Protein AF-A0A1I6DLM7-F1 (afdb_monomer_lite)

Foldseek 3Di:
DDPLVVLVVLQVPQKDALVVCVVVVDDDDPVQADPVRIGTLDDDSVQDDDDDDDDPVDDDDDDDGDDPDPVVDDDDDDDDDDDPPDD

Organism: NCBI:txid1121426

pLDDT: mean 84.59, std 9.87, range [47.31, 96.75]

Secondary structure (DSSP, 8-state):
--HHHHHHHHHHH-EEEHHHHHHTT----GGG--TTSEEESSSSGGGS-------TT---------SS-TTT--------PPPTT--

Structure (mmCIF, N/CA/C/O backbone):
data_AF-A0A1I6DLM7-F1
#
_entry.id   AF-A0A1I6DLM7-F1
#
loop_
_atom_site.group_PDB
_atom_site.id
_atom_site.type_symbol
_atom_site.label_atom_id
_atom_site.label_alt_id
_atom_site.label_comp_id
_atom_site.label_asym_id
_atom_site.label_entity_id
_atom_site.label_seq_id
_atom_site.pdbx_PDB_ins_code
_atom_site.Cartn_x
_atom_site.Cartn_y
_atom_site.Cartn_z
_atom_site.occupancy
_atom_site.B_iso_or_equiv
_atom_site.auth_seq_id
_atom_site.auth_comp_id
_atom_site.auth_asym_id
_atom_site.auth_atom_id
_atom_site.pdbx_PDB_model_num
ATOM 1 N N . MET A 1 1 ? 5.806 14.854 -11.483 1.00 63.03 1 MET A N 1
ATOM 2 C CA . MET A 1 1 ? 5.481 14.363 -10.124 1.00 63.03 1 MET A CA 1
ATOM 3 C C . MET A 1 1 ? 6.642 13.494 -9.652 1.00 63.03 1 MET A C 1
ATOM 5 O O . MET A 1 1 ? 7.034 12.603 -10.392 1.00 63.03 1 MET A O 1
ATOM 9 N N . GLY A 1 2 ? 7.275 13.798 -8.517 1.00 88.06 2 GLY A N 1
ATOM 10 C CA . GLY A 1 2 ? 8.428 13.025 -8.020 1.00 88.06 2 GLY A CA 1
ATOM 11 C C . GLY A 1 2 ? 8.009 11.792 -7.210 1.00 88.06 2 GLY A C 1
ATOM 12 O O . GLY A 1 2 ? 6.892 11.751 -6.699 1.00 88.06 2 GLY A O 1
ATOM 13 N N . GLN A 1 3 ? 8.912 10.819 -7.022 1.00 90.06 3 GLN A N 1
ATOM 14 C CA . GLN A 1 3 ? 8.628 9.589 -6.254 1.00 90.06 3 GLN A CA 1
ATOM 15 C C . GLN A 1 3 ? 8.089 9.869 -4.841 1.00 90.06 3 GLN A C 1
ATOM 17 O O . GLN A 1 3 ? 7.175 9.187 -4.389 1.00 90.06 3 GLN A O 1
ATOM 22 N N . LYS A 1 4 ? 8.605 10.904 -4.161 1.00 93.75 4 LYS A N 1
ATOM 23 C CA . LYS A 1 4 ? 8.115 11.330 -2.838 1.00 93.75 4 LYS A CA 1
ATOM 24 C C . LYS A 1 4 ? 6.638 11.731 -2.865 1.00 93.75 4 LYS A C 1
ATOM 26 O O . LYS A 1 4 ? 5.882 11.321 -1.999 1.00 93.75 4 LYS A O 1
ATOM 31 N N . SER A 1 5 ? 6.222 12.480 -3.887 1.00 95.12 5 SER A N 1
ATOM 32 C CA . SER A 1 5 ? 4.829 12.911 -4.048 1.00 95.12 5 SER A CA 1
ATOM 33 C C . SER A 1 5 ? 3.903 11.731 -4.341 1.00 95.12 5 SER A C 1
ATOM 35 O O . SER A 1 5 ? 2.802 11.683 -3.805 1.00 95.12 5 SER A O 1
ATOM 37 N N . VAL A 1 6 ? 4.365 10.746 -5.120 1.00 94.12 6 VAL A N 1
ATOM 38 C CA . VAL A 1 6 ? 3.603 9.511 -5.361 1.00 94.12 6 VAL A CA 1
ATOM 39 C C . VAL A 1 6 ? 3.444 8.702 -4.072 1.00 94.12 6 VAL A C 1
ATOM 41 O O . VAL A 1 6 ? 2.333 8.286 -3.759 1.00 94.12 6 VAL A O 1
ATOM 44 N N . ARG A 1 7 ? 4.519 8.513 -3.292 1.00 95.38 7 ARG A N 1
ATOM 45 C CA . ARG A 1 7 ? 4.438 7.825 -1.990 1.00 95.38 7 ARG A CA 1
ATOM 46 C C . ARG A 1 7 ? 3.487 8.534 -1.032 1.00 95.38 7 ARG A C 1
ATOM 48 O O . ARG A 1 7 ? 2.653 7.873 -0.426 1.00 95.38 7 ARG A O 1
ATOM 55 N N . GLN A 1 8 ? 3.572 9.861 -0.951 1.00 96.75 8 GLN A N 1
ATOM 56 C CA . GLN A 1 8 ? 2.684 10.663 -0.113 1.00 96.75 8 GLN A CA 1
ATOM 57 C C . GLN A 1 8 ? 1.217 10.483 -0.518 1.00 96.75 8 GLN A C 1
ATOM 59 O O . GLN A 1 8 ? 0.378 10.166 0.320 1.00 96.75 8 GLN A O 1
ATOM 64 N N . PHE A 1 9 ? 0.926 10.590 -1.817 1.00 96.50 9 PHE A N 1
ATOM 65 C CA . PHE A 1 9 ? -0.422 10.394 -2.340 1.00 96.50 9 PHE A CA 1
ATOM 66 C C . PHE A 1 9 ? -0.966 8.996 -2.017 1.00 96.50 9 PHE A C 1
ATOM 68 O O . PHE A 1 9 ? -2.100 8.861 -1.559 1.00 96.50 9 PHE A O 1
ATOM 75 N N . LEU A 1 10 ? -0.159 7.949 -2.219 1.00 94.81 10 LEU A N 1
ATOM 76 C CA . LEU A 1 10 ? -0.552 6.581 -1.886 1.00 94.81 10 LEU A CA 1
ATOM 77 C C . LEU A 1 10 ? -0.790 6.412 -0.384 1.00 94.81 10 LEU A C 1
ATOM 79 O O . LEU A 1 10 ? -1.778 5.799 -0.007 1.00 94.81 10 LEU A O 1
ATOM 83 N N . TYR A 1 11 ? 0.063 6.973 0.471 1.00 94.81 11 TYR A N 1
ATOM 84 C CA . TYR A 1 11 ? -0.095 6.906 1.924 1.00 94.81 11 TYR A CA 1
ATOM 85 C C . TYR A 1 11 ? -1.391 7.565 2.420 1.00 94.81 11 TYR A C 1
ATOM 87 O O . TYR A 1 11 ? -2.059 7.034 3.307 1.00 94.81 11 TYR A O 1
ATOM 95 N N . GLU A 1 12 ? -1.765 8.703 1.838 1.00 95.56 12 GLU A N 1
ATOM 96 C CA . GLU A 1 12 ? -2.992 9.428 2.189 1.00 95.56 12 GLU A CA 1
ATOM 97 C C . GLU A 1 12 ? -4.258 8.712 1.699 1.00 95.56 12 GLU A C 1
ATOM 99 O O . GLU A 1 12 ? -5.279 8.716 2.386 1.00 95.56 12 GLU A O 1
ATOM 104 N N . ASN A 1 13 ? -4.195 8.076 0.525 1.00 95.62 13 ASN A N 1
ATOM 105 C CA . ASN A 1 13 ? -5.371 7.505 -0.136 1.00 95.62 13 ASN A CA 1
ATOM 106 C C . ASN A 1 13 ? -5.545 5.995 0.086 1.00 95.62 13 ASN A C 1
ATOM 108 O O . ASN A 1 13 ? -6.669 5.497 0.016 1.00 95.62 13 ASN A O 1
ATOM 112 N N . ALA A 1 14 ? -4.477 5.247 0.377 1.00 93.75 14 ALA A N 1
ATOM 113 C CA . ALA A 1 14 ? -4.531 3.811 0.658 1.00 93.75 14 ALA A CA 1
ATOM 114 C C . ALA A 1 14 ? -5.004 3.554 2.097 1.00 93.75 14 ALA A C 1
ATOM 116 O O . ALA A 1 14 ? -4.244 3.124 2.969 1.00 93.75 14 ALA A O 1
ATOM 117 N N . ARG A 1 15 ? -6.287 3.827 2.334 1.00 93.25 15 ARG A N 1
ATOM 118 C CA . ARG A 1 15 ? -6.969 3.652 3.617 1.00 93.25 15 ARG A CA 1
ATOM 119 C C . ARG A 1 15 ? -8.246 2.833 3.464 1.00 93.25 15 ARG A C 1
ATOM 121 O O . ARG A 1 15 ? -8.882 2.838 2.409 1.00 93.25 15 ARG A O 1
ATOM 128 N N . ARG A 1 16 ? -8.615 2.108 4.516 1.00 93.69 16 ARG A N 1
ATOM 129 C CA . ARG A 1 16 ? -9.830 1.283 4.574 1.00 93.69 16 ARG A CA 1
ATOM 130 C C . ARG A 1 16 ? -10.524 1.425 5.915 1.00 93.69 16 ARG A C 1
ATOM 132 O O . ARG A 1 16 ? -9.863 1.630 6.924 1.00 93.69 16 ARG A O 1
ATOM 139 N N . ALA A 1 17 ? -11.847 1.294 5.924 1.00 94.44 17 ALA A N 1
ATOM 140 C CA . ALA A 1 17 ? -12.614 1.311 7.160 1.00 94.44 17 ALA A CA 1
ATOM 141 C C . ALA A 1 17 ? -12.235 0.120 8.045 1.00 94.44 17 ALA A C 1
ATOM 143 O O . ALA A 1 17 ? -12.147 -1.018 7.572 1.00 94.44 17 ALA A O 1
ATOM 144 N N . ALA A 1 18 ? -12.052 0.376 9.340 1.00 93.19 18 ALA A N 1
ATOM 145 C CA . ALA A 1 18 ? -11.750 -0.660 10.319 1.00 93.19 18 ALA A CA 1
ATOM 146 C C . ALA A 1 18 ? -12.826 -1.758 10.334 1.00 93.19 18 ALA A C 1
ATOM 148 O O . ALA A 1 18 ? -12.511 -2.943 10.432 1.00 93.19 18 ALA A O 1
ATOM 149 N N . SER A 1 19 ? -14.089 -1.368 10.152 1.00 92.88 19 SER A N 1
ATOM 150 C CA . SER A 1 19 ? -15.233 -2.279 10.087 1.00 92.88 19 SER A CA 1
ATOM 151 C C . SER A 1 19 ? -15.157 -3.254 8.910 1.00 92.88 19 SER A C 1
ATOM 153 O O . SER A 1 19 ? -15.507 -4.422 9.064 1.00 92.88 19 SER A O 1
ATOM 155 N N . ASP A 1 20 ? -14.667 -2.821 7.748 1.00 94.69 20 ASP A N 1
ATOM 156 C CA . ASP A 1 20 ? -14.501 -3.701 6.587 1.00 94.69 20 ASP A CA 1
ATOM 157 C C . ASP A 1 20 ? -13.387 -4.722 6.822 1.00 94.69 20 ASP A C 1
ATOM 159 O O . ASP A 1 20 ? -13.547 -5.901 6.514 1.00 94.69 20 ASP A O 1
ATOM 163 N N . LEU A 1 21 ? -12.280 -4.297 7.433 1.00 90.62 21 LEU A N 1
ATOM 164 C CA . LEU A 1 21 ? -11.179 -5.197 7.782 1.00 90.62 21 LEU A CA 1
ATOM 165 C C . LEU A 1 21 ? -11.607 -6.229 8.838 1.00 90.62 21 LEU A C 1
ATOM 167 O O . LEU A 1 21 ? -11.281 -7.409 8.711 1.00 90.62 21 LEU A O 1
ATOM 171 N N . GLN A 1 22 ? -12.393 -5.815 9.834 1.00 91.50 22 GLN A N 1
ATOM 172 C CA . GLN A 1 22 ? -12.956 -6.714 10.846 1.00 91.50 22 GLN A CA 1
ATOM 173 C C . GLN A 1 22 ? -13.916 -7.745 10.241 1.00 91.50 22 GLN A C 1
ATOM 175 O O . GLN A 1 22 ? -13.847 -8.919 10.605 1.00 91.50 22 GLN A O 1
ATOM 180 N N . LYS A 1 23 ? -14.759 -7.353 9.274 1.00 93.62 23 LYS A N 1
ATOM 181 C CA . LYS A 1 23 ? -15.623 -8.294 8.531 1.00 93.62 23 LYS A CA 1
ATOM 182 C C . LYS A 1 23 ? -14.816 -9.351 7.773 1.00 93.62 23 LYS A C 1
ATOM 184 O O . LYS A 1 23 ? -15.276 -10.478 7.636 1.00 93.62 23 LYS A O 1
ATOM 189 N N . CYS A 1 24 ? -13.609 -9.008 7.324 1.00 89.31 24 CYS A N 1
ATOM 190 C CA . CYS A 1 24 ? -12.674 -9.939 6.689 1.00 89.31 24 CYS A CA 1
ATOM 191 C C . CYS A 1 24 ? -11.882 -10.804 7.692 1.00 89.31 24 CYS A C 1
ATOM 193 O O . CYS A 1 24 ? -10.970 -11.521 7.285 1.00 89.31 24 CYS A O 1
ATOM 195 N N . GLY A 1 25 ? -12.196 -10.740 8.992 1.00 87.69 25 GLY A N 1
ATOM 196 C CA . GLY A 1 25 ? -11.537 -11.528 10.037 1.00 87.69 25 GLY A CA 1
ATOM 197 C C . GLY A 1 25 ? -10.253 -10.906 10.589 1.00 87.69 25 GLY A C 1
ATOM 198 O O . GLY A 1 25 ? -9.514 -11.574 11.312 1.00 87.69 25 GLY A O 1
ATOM 199 N N . LEU A 1 26 ? -9.964 -9.637 10.277 1.00 85.94 26 LEU A N 1
ATOM 200 C CA . LEU A 1 26 ? -8.790 -8.947 10.805 1.00 85.94 26 LEU A CA 1
ATOM 201 C C . LEU A 1 26 ? -9.088 -8.361 12.197 1.00 85.94 26 LEU A C 1
ATOM 203 O O . LEU A 1 26 ? -9.847 -7.399 12.332 1.00 85.94 26 LEU A O 1
ATOM 207 N N . SER A 1 27 ? -8.449 -8.890 13.243 1.00 83.75 27 SER A N 1
ATOM 208 C CA . SER A 1 27 ? -8.466 -8.256 14.569 1.00 83.75 27 SER A CA 1
ATOM 209 C C . SER A 1 27 ? -7.540 -7.045 14.587 1.00 83.75 27 SER A C 1
ATOM 211 O O . SER A 1 27 ? -6.324 -7.160 14.749 1.00 83.75 27 SER A O 1
ATOM 213 N N . LEU A 1 28 ? -8.130 -5.868 14.414 1.00 80.69 28 LEU A N 1
ATOM 214 C CA . LEU A 1 28 ? -7.420 -4.600 14.507 1.00 80.69 28 LEU A CA 1
ATOM 215 C C . LEU A 1 28 ? -7.171 -4.215 15.963 1.00 80.69 28 LEU A C 1
ATOM 217 O O . LEU A 1 28 ? -8.039 -4.367 16.822 1.00 80.69 28 LEU A O 1
ATOM 221 N N . ARG A 1 29 ? -5.987 -3.662 16.223 1.00 77.25 29 ARG A N 1
ATOM 222 C CA . ARG A 1 29 ? -5.722 -2.934 17.461 1.00 77.25 29 ARG A CA 1
ATOM 223 C C . ARG A 1 29 ? -6.216 -1.492 17.312 1.00 77.25 29 ARG A C 1
ATOM 225 O O . ARG A 1 29 ? -6.082 -0.900 16.241 1.00 77.25 29 ARG A O 1
ATOM 232 N N . ASN A 1 30 ? -6.776 -0.937 18.386 1.00 73.50 30 ASN A N 1
ATOM 233 C CA . ASN A 1 30 ? -7.398 0.393 18.376 1.00 73.50 30 ASN A CA 1
ATOM 234 C C . ASN A 1 30 ? -6.410 1.532 18.074 1.00 73.50 30 ASN A C 1
ATOM 236 O O . ASN A 1 30 ? -6.824 2.567 17.573 1.00 73.50 30 ASN A O 1
ATOM 240 N N . ASP A 1 31 ? -5.112 1.343 18.325 1.00 75.00 31 ASP A N 1
ATOM 241 C CA . ASP A 1 31 ? -4.050 2.322 18.042 1.00 75.00 31 ASP A CA 1
ATOM 242 C C . ASP A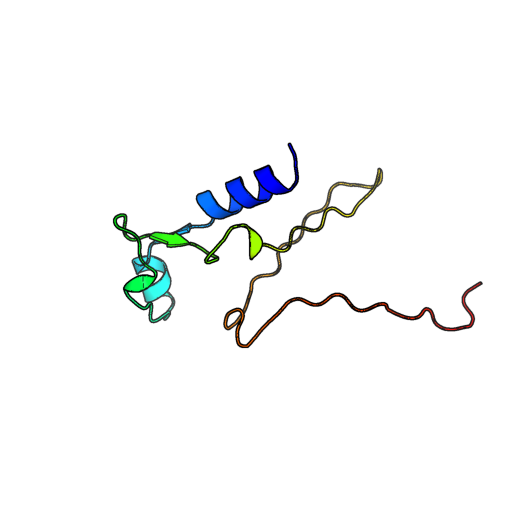 1 31 ? -3.819 2.563 16.542 1.00 75.00 31 ASP A C 1
ATOM 244 O O . ASP A 1 31 ? -3.177 3.542 16.165 1.00 75.00 31 ASP A O 1
ATOM 248 N N . LYS A 1 32 ? -4.336 1.682 15.678 1.00 78.56 32 LYS A N 1
ATOM 249 C CA . LYS A 1 32 ? -4.202 1.790 14.218 1.00 78.56 32 LYS A CA 1
ATOM 250 C C . LYS A 1 32 ? -5.397 2.425 13.519 1.00 78.56 32 LYS A C 1
ATOM 252 O O . LYS A 1 32 ? -5.353 2.590 12.300 1.00 78.56 32 LYS A O 1
ATOM 257 N N . VAL A 1 33 ? -6.454 2.726 14.266 1.00 87.56 33 VAL A N 1
ATOM 258 C CA . VAL A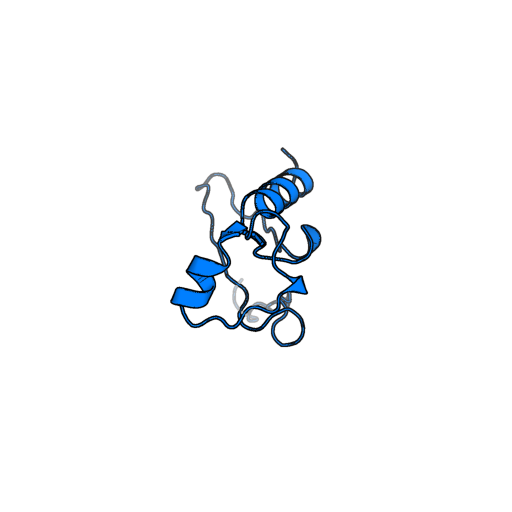 1 33 ? -7.683 3.314 13.741 1.00 87.56 33 VAL A CA 1
ATOM 259 C C . VAL A 1 33 ? -7.648 4.807 14.033 1.00 87.56 33 VAL A C 1
ATOM 261 O O . VAL A 1 33 ? -7.463 5.212 15.180 1.00 87.56 33 VAL A O 1
ATOM 264 N N . ASP A 1 34 ? -7.781 5.627 12.997 1.00 86.94 34 ASP A N 1
ATOM 265 C CA . ASP A 1 34 ? -7.867 7.074 13.172 1.00 86.94 34 ASP A CA 1
ATOM 266 C C . ASP A 1 34 ? -9.250 7.513 13.693 1.00 86.94 34 ASP A C 1
ATOM 268 O O . ASP A 1 34 ? -10.162 6.708 13.897 1.00 86.94 34 ASP A O 1
ATOM 272 N N . GLN A 1 35 ? -9.411 8.818 13.928 1.00 85.50 35 GLN A N 1
ATOM 273 C CA . GLN A 1 35 ? -10.664 9.393 14.431 1.00 85.50 35 GLN A CA 1
ATOM 274 C C . GLN A 1 35 ? -11.848 9.198 13.465 1.00 85.50 35 GLN A C 1
ATOM 276 O O . GLN A 1 35 ? -12.997 9.244 13.896 1.00 85.50 35 GLN A O 1
ATOM 281 N N . GLU A 1 36 ? -11.577 8.956 12.180 1.00 89.75 36 GLU A N 1
ATOM 282 C CA . GLU A 1 36 ? -12.571 8.717 11.127 1.00 89.75 36 GLU A CA 1
ATOM 283 C C . GLU A 1 36 ? -12.923 7.223 10.998 1.00 89.75 36 GLU A C 1
ATOM 285 O O . GLU A 1 36 ? -13.752 6.842 10.169 1.00 89.75 36 GLU A O 1
ATOM 290 N N . GLY A 1 37 ? -12.316 6.354 11.814 1.00 92.56 37 GLY A N 1
ATOM 291 C CA . GLY A 1 37 ? -12.524 4.910 11.742 1.00 92.56 37 GLY A CA 1
ATOM 292 C C . GLY A 1 37 ? -11.756 4.241 10.598 1.00 92.56 37 GLY A C 1
ATOM 293 O O . GLY A 1 37 ? -12.077 3.106 10.224 1.00 92.56 37 GLY A O 1
ATOM 294 N N . LEU A 1 38 ? -10.771 4.926 10.014 1.00 93.94 38 LEU A N 1
ATOM 295 C CA . LEU A 1 38 ? -9.976 4.447 8.892 1.00 93.94 38 LEU A CA 1
ATOM 296 C C . LEU A 1 38 ? -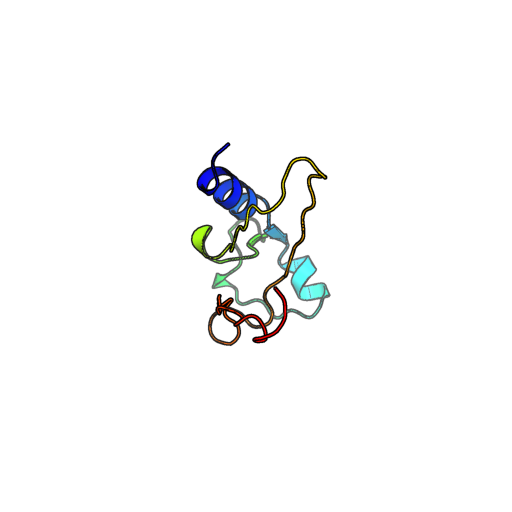8.615 3.924 9.362 1.00 93.94 38 LEU A C 1
ATOM 298 O O . LEU A 1 38 ? -8.033 4.357 10.355 1.00 93.94 38 LEU A O 1
ATOM 302 N N . VAL A 1 39 ? -8.109 2.952 8.612 1.00 92.62 39 VAL A N 1
ATOM 303 C CA . VAL A 1 39 ? -6.814 2.307 8.812 1.00 92.62 39 VAL A CA 1
ATOM 304 C C . VAL A 1 39 ? -6.005 2.476 7.536 1.00 92.62 39 VAL A C 1
ATOM 306 O O . VAL A 1 39 ? -6.458 2.105 6.449 1.00 92.62 39 VAL A O 1
ATOM 309 N N . LYS A 1 40 ? -4.799 3.032 7.663 1.00 92.25 40 LYS A N 1
ATOM 310 C CA . LYS A 1 40 ? -3.847 3.163 6.553 1.00 92.25 40 LYS A CA 1
ATOM 311 C C . LYS A 1 40 ? -3.169 1.827 6.254 1.00 92.25 40 LYS A C 1
ATOM 313 O O . LYS A 1 40 ? -2.921 1.031 7.158 1.00 92.25 40 LYS A O 1
ATOM 318 N N . ALA A 1 41 ? -2.829 1.601 4.987 1.00 89.56 41 ALA A N 1
ATOM 319 C CA . ALA A 1 41 ? -2.155 0.378 4.547 1.00 89.56 41 ALA A CA 1
ATOM 320 C C . ALA A 1 41 ? -0.750 0.202 5.157 1.00 89.56 41 ALA A C 1
ATOM 322 O O . ALA A 1 41 ? -0.314 -0.925 5.385 1.00 89.56 41 ALA A O 1
ATOM 323 N N . VAL A 1 42 ? -0.049 1.307 5.427 1.00 88.88 42 VAL A N 1
ATOM 324 C CA . VAL A 1 42 ? 1.288 1.340 6.042 1.00 88.88 42 VAL A CA 1
ATOM 325 C C . VAL A 1 42 ? 1.373 2.442 7.103 1.00 88.88 42 VAL A C 1
ATOM 327 O O . VAL A 1 42 ? 0.524 3.334 7.135 1.00 88.88 42 VAL A O 1
ATOM 330 N N . SER A 1 43 ? 2.387 2.391 7.972 1.00 88.62 43 SER A N 1
ATOM 331 C CA . SER A 1 43 ? 2.544 3.345 9.081 1.00 88.62 43 SER A CA 1
ATOM 332 C C . SER A 1 43 ? 3.089 4.699 8.614 1.00 88.62 43 SER A C 1
ATOM 334 O O . SER A 1 43 ? 2.616 5.740 9.080 1.00 88.62 43 SER A O 1
ATOM 336 N N . ALA A 1 44 ? 4.031 4.691 7.668 1.00 91.19 44 ALA A N 1
ATOM 337 C CA . ALA A 1 44 ? 4.648 5.882 7.089 1.00 91.19 44 ALA A CA 1
ATOM 338 C C . ALA A 1 44 ? 4.747 5.780 5.550 1.00 91.19 44 ALA A C 1
ATOM 340 O O . ALA A 1 44 ? 4.817 4.672 5.014 1.00 91.19 44 ALA A O 1
ATOM 341 N N . PRO A 1 45 ? 4.773 6.900 4.803 1.00 93.31 45 PRO A N 1
ATOM 342 C CA . PRO A 1 45 ? 4.928 6.871 3.344 1.00 93.31 45 PRO A CA 1
ATOM 343 C C . PRO A 1 45 ? 6.245 6.220 2.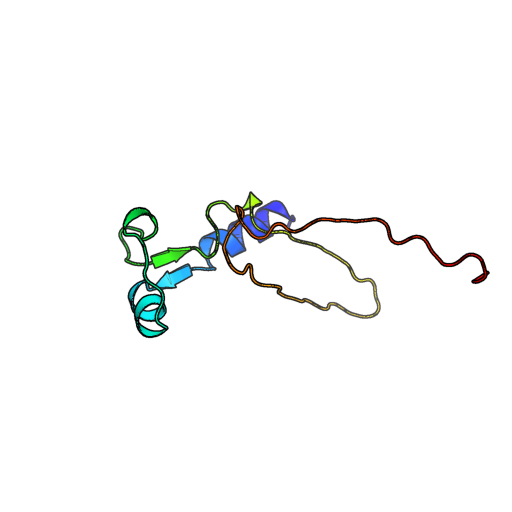887 1.00 93.31 45 PRO A C 1
ATOM 345 O O . PRO A 1 45 ? 6.313 5.664 1.787 1.00 93.31 45 PRO A O 1
ATOM 348 N N . GLU A 1 46 ? 7.282 6.247 3.721 1.00 91.12 46 GLU A N 1
ATOM 349 C CA . GLU A 1 46 ? 8.583 5.611 3.486 1.00 91.12 46 GLU A CA 1
ATOM 350 C C . GLU A 1 46 ? 8.510 4.079 3.478 1.00 91.12 46 GLU A C 1
ATOM 352 O O . GLU A 1 46 ? 9.353 3.439 2.848 1.00 91.12 46 GLU A O 1
ATOM 357 N N . ASP A 1 47 ? 7.481 3.492 4.096 1.00 89.56 47 ASP A N 1
ATOM 358 C CA . ASP A 1 47 ? 7.253 2.042 4.099 1.00 89.56 47 ASP A CA 1
ATOM 359 C C . ASP A 1 47 ? 6.756 1.525 2.730 1.00 89.56 47 ASP A C 1
ATOM 361 O O . ASP A 1 47 ? 6.646 0.316 2.514 1.00 89.56 47 ASP A O 1
ATOM 365 N N . ILE A 1 48 ? 6.461 2.424 1.780 1.00 91.19 48 ILE A N 1
ATOM 366 C CA . ILE A 1 48 ? 6.051 2.082 0.414 1.00 91.19 48 ILE A CA 1
ATOM 367 C C . ILE A 1 48 ? 7.284 1.966 -0.491 1.00 91.19 48 ILE A C 1
ATOM 369 O O . ILE A 1 48 ? 7.863 2.963 -0.948 1.00 91.19 48 ILE A O 1
ATOM 373 N N . LEU A 1 49 ? 7.639 0.729 -0.846 1.00 90.69 49 LEU A N 1
ATOM 374 C CA . LEU A 1 49 ? 8.662 0.464 -1.855 1.00 90.69 49 LEU A CA 1
ATOM 375 C C . LEU A 1 49 ? 8.126 0.775 -3.261 1.00 90.69 49 LEU A C 1
ATOM 377 O O . LEU A 1 49 ? 7.474 -0.045 -3.901 1.00 90.69 49 LEU A O 1
ATOM 381 N N . LEU A 1 50 ? 8.426 1.981 -3.743 1.00 90.75 50 LEU A N 1
ATOM 382 C CA . LEU A 1 50 ? 8.114 2.417 -5.103 1.00 90.75 50 LEU A CA 1
ATOM 383 C C . LEU A 1 50 ? 9.310 2.170 -6.027 1.00 90.75 50 LEU A C 1
ATOM 385 O O . LEU A 1 50 ? 10.361 2.785 -5.840 1.00 90.75 50 LEU A O 1
ATOM 389 N N . ILE A 1 51 ? 9.118 1.320 -7.036 1.00 88.62 51 ILE A N 1
ATOM 390 C CA . ILE A 1 51 ? 10.084 1.061 -8.106 1.00 88.62 51 ILE A CA 1
ATOM 391 C C . ILE A 1 51 ? 9.491 1.595 -9.406 1.00 88.62 51 ILE A C 1
ATOM 393 O O . ILE A 1 51 ? 8.378 1.236 -9.782 1.00 88.62 51 ILE A O 1
ATOM 397 N N . VAL A 1 52 ? 10.240 2.459 -10.086 1.00 86.62 52 VAL A N 1
ATOM 398 C CA . VAL A 1 52 ? 9.896 2.932 -11.428 1.00 86.62 52 VAL A CA 1
ATOM 399 C C . VAL A 1 52 ? 10.836 2.229 -12.393 1.00 86.62 52 VAL A C 1
ATOM 401 O O . VAL A 1 52 ? 12.023 2.541 -12.441 1.00 86.62 52 VAL A O 1
ATOM 404 N N . ALA A 1 53 ? 10.305 1.245 -13.109 1.00 79.31 53 ALA A N 1
ATOM 405 C CA . ALA A 1 53 ? 11.022 0.468 -14.108 1.00 79.31 53 ALA A CA 1
ATOM 406 C C . ALA A 1 53 ? 10.151 0.349 -15.365 1.00 79.31 53 ALA A C 1
ATOM 408 O O . ALA A 1 53 ? 8.929 0.251 -15.264 1.00 79.31 53 ALA A O 1
ATOM 409 N N . GLY A 1 54 ? 10.777 0.384 -16.538 1.00 74.81 54 GLY A N 1
ATOM 410 C CA . GLY A 1 54 ? 10.090 0.398 -17.830 1.00 74.81 54 GLY A CA 1
ATOM 411 C C . GLY A 1 54 ? 10.683 1.444 -18.772 1.00 74.81 54 GLY A C 1
ATOM 412 O O . GLY A 1 54 ? 11.228 2.451 -18.325 1.00 74.81 54 GLY A O 1
ATOM 413 N N . GLY A 1 55 ? 10.603 1.173 -20.073 1.00 74.50 55 GLY A N 1
ATOM 414 C CA . GLY A 1 55 ? 11.069 2.060 -21.140 1.00 74.50 55 GLY A CA 1
ATOM 415 C C . GLY A 1 55 ? 9.962 2.329 -22.159 1.00 74.50 55 GLY A C 1
ATOM 416 O O . GLY A 1 55 ? 8.781 2.149 -21.868 1.00 74.50 55 GLY A O 1
ATOM 417 N N . GLU A 1 56 ? 10.344 2.710 -23.375 1.00 79.31 56 GLU A N 1
ATOM 418 C CA . GLU A 1 56 ? 9.418 3.068 -24.466 1.00 79.31 56 GLU A CA 1
ATOM 419 C C . GLU A 1 56 ? 8.389 1.976 -24.814 1.00 79.31 56 GLU A C 1
ATOM 421 O O . GLU A 1 56 ? 7.288 2.277 -25.264 1.00 79.31 56 GLU A O 1
ATOM 426 N N . ALA A 1 57 ? 8.705 0.703 -24.556 1.00 74.38 57 ALA A N 1
ATOM 427 C CA . ALA A 1 57 ? 7.860 -0.436 -24.916 1.00 74.38 57 ALA A CA 1
ATOM 428 C C . ALA A 1 57 ? 6.551 -0.565 -24.102 1.00 74.38 57 ALA A C 1
ATOM 430 O O . ALA A 1 57 ? 5.727 -1.422 -24.419 1.00 74.38 57 ALA A O 1
ATOM 431 N N . GLY A 1 58 ? 6.334 0.252 -23.065 1.00 63.91 58 GLY A N 1
ATOM 432 C CA . GLY A 1 58 ? 5.055 0.304 -22.351 1.00 63.91 58 GLY A CA 1
ATOM 433 C C . GLY A 1 58 ? 5.168 0.679 -20.876 1.00 63.91 58 GLY A C 1
ATOM 434 O O . GLY A 1 58 ? 6.172 0.425 -20.211 1.00 63.91 58 GLY A O 1
ATOM 435 N N . ARG A 1 59 ? 4.094 1.280 -20.349 1.00 76.88 59 ARG A N 1
ATOM 436 C CA . ARG A 1 59 ? 3.964 1.660 -18.936 1.00 76.88 59 ARG A CA 1
ATOM 437 C C . ARG A 1 59 ? 3.165 0.590 -18.200 1.00 76.88 59 ARG A C 1
ATOM 439 O O . ARG A 1 59 ? 1.939 0.599 -18.244 1.00 76.88 59 ARG A O 1
ATOM 446 N N . PHE A 1 60 ? 3.861 -0.314 -17.525 1.00 81.06 60 PHE A N 1
ATOM 447 C CA . PHE A 1 60 ? 3.245 -1.338 -16.686 1.00 81.06 60 PHE A CA 1
ATOM 448 C C . PHE A 1 60 ? 3.367 -0.964 -15.211 1.00 81.06 60 PHE A C 1
ATOM 450 O O . PHE A 1 60 ? 4.326 -0.311 -14.799 1.00 81.06 60 PHE A O 1
ATOM 457 N N . SER A 1 61 ? 2.397 -1.392 -14.409 1.00 84.88 61 SER A N 1
ATOM 458 C CA . SER A 1 61 ? 2.444 -1.277 -12.956 1.00 84.88 61 SER A CA 1
ATOM 459 C C . SER A 1 61 ? 2.107 -2.618 -12.317 1.00 84.88 61 SER A C 1
ATOM 461 O O . SER A 1 61 ? 1.316 -3.402 -12.838 1.00 84.88 61 SER A O 1
ATOM 463 N N . ALA A 1 62 ? 2.741 -2.885 -11.181 1.00 87.38 62 ALA A N 1
ATOM 464 C CA . ALA A 1 62 ? 2.467 -4.044 -10.349 1.00 87.38 62 ALA A CA 1
ATOM 465 C C . ALA A 1 62 ? 2.395 -3.594 -8.889 1.00 87.38 62 ALA A C 1
ATOM 467 O O . ALA A 1 62 ? 3.088 -2.659 -8.482 1.00 87.38 62 ALA A O 1
ATOM 468 N N . PHE A 1 63 ? 1.553 -4.265 -8.108 1.00 88.19 63 PHE A N 1
ATOM 469 C CA . PHE A 1 63 ? 1.405 -4.039 -6.677 1.00 88.19 63 PHE A CA 1
ATOM 470 C C . PHE A 1 63 ? 1.610 -5.359 -5.937 1.00 88.19 63 PHE A C 1
ATOM 472 O O . PHE A 1 63 ? 0.956 -6.354 -6.242 1.00 88.19 63 PHE A O 1
ATOM 479 N N . PHE A 1 64 ? 2.505 -5.341 -4.951 1.00 86.69 64 PHE A N 1
ATOM 480 C CA . PHE A 1 64 ? 2.794 -6.478 -4.086 1.00 86.69 64 PHE A CA 1
ATOM 481 C C . PHE A 1 64 ? 2.464 -6.083 -2.641 1.00 86.69 64 PHE A C 1
ATOM 483 O O . PHE A 1 64 ? 3.151 -5.221 -2.086 1.00 86.69 64 PHE A O 1
ATOM 490 N N . PRO A 1 65 ? 1.413 -6.652 -2.026 1.00 82.06 65 PRO A N 1
ATOM 491 C CA . PRO A 1 65 ? 1.059 -6.330 -0.651 1.00 82.06 65 PRO A CA 1
ATOM 492 C C . PRO A 1 65 ? 2.061 -6.929 0.344 1.00 82.06 65 PRO A C 1
ATOM 494 O O . PRO A 1 65 ? 2.667 -7.973 0.098 1.00 82.06 65 PRO A O 1
ATOM 497 N N . GLY A 1 66 ? 2.195 -6.286 1.505 1.00 76.19 66 GLY A N 1
ATOM 498 C CA . GLY A 1 66 ? 2.844 -6.896 2.665 1.00 76.19 66 GLY A CA 1
ATOM 499 C C . GLY A 1 66 ? 1.966 -7.990 3.286 1.00 76.19 66 GLY A C 1
ATOM 500 O O . GLY A 1 66 ? 0.746 -7.953 3.155 1.00 76.19 66 GLY A O 1
ATOM 501 N N . TRP A 1 67 ? 2.587 -8.953 3.977 1.00 73.94 67 TRP A N 1
ATOM 502 C CA . TRP A 1 67 ? 1.876 -10.066 4.623 1.00 73.94 67 TRP A CA 1
ATOM 503 C C . TRP A 1 67 ? 1.667 -9.835 6.133 1.00 73.94 67 TRP A C 1
ATOM 505 O O . TRP A 1 67 ? 0.597 -9.415 6.555 1.00 73.94 67 TRP A O 1
ATOM 515 N N . THR A 1 68 ? 2.691 -10.040 6.968 1.00 71.50 68 THR A N 1
ATOM 516 C CA . THR A 1 68 ? 2.595 -10.002 8.449 1.00 71.50 68 THR A CA 1
ATOM 517 C C . THR A 1 68 ? 3.295 -8.794 9.081 1.00 71.50 68 THR A C 1
ATOM 519 O O . THR A 1 68 ? 3.737 -8.841 10.230 1.00 71.50 68 THR A O 1
ATOM 522 N N . GLY A 1 69 ? 3.417 -7.697 8.328 1.00 74.00 69 GLY A N 1
ATOM 523 C CA . GLY A 1 69 ? 4.107 -6.479 8.763 1.00 74.00 69 GLY A CA 1
ATOM 524 C C . GLY A 1 69 ? 5.638 -6.569 8.716 1.00 74.00 69 GLY A C 1
ATOM 525 O O . GLY A 1 69 ? 6.222 -7.622 8.457 1.00 74.00 69 GLY A O 1
ATOM 526 N N . THR A 1 70 ? 6.295 -5.439 8.984 1.00 71.69 70 THR A N 1
ATOM 527 C CA . THR A 1 70 ? 7.748 -5.238 8.805 1.00 71.69 70 THR A CA 1
ATOM 528 C C . THR A 1 70 ? 8.631 -6.117 9.693 1.00 71.69 70 THR A C 1
ATOM 530 O O . THR A 1 70 ? 9.764 -6.416 9.319 1.00 71.69 70 THR A O 1
ATOM 533 N N . ASN A 1 71 ? 8.116 -6.572 10.840 1.00 74.94 71 ASN A N 1
ATOM 534 C CA . ASN A 1 71 ? 8.842 -7.465 11.750 1.00 74.94 71 ASN A CA 1
ATOM 535 C C . ASN A 1 71 ? 8.971 -8.900 11.225 1.00 74.94 71 ASN A C 1
ATOM 537 O O . ASN A 1 71 ? 9.882 -9.608 11.644 1.00 74.94 71 ASN A O 1
ATOM 541 N N . SER A 1 72 ? 8.094 -9.329 10.315 1.00 76.94 72 SER A N 1
ATOM 542 C CA . SER A 1 72 ? 8.117 -10.700 9.783 1.00 76.94 72 SER A CA 1
ATOM 543 C C . SER A 1 72 ? 8.237 -10.776 8.261 1.00 76.94 72 SER A C 1
ATOM 545 O O . SER A 1 72 ? 8.537 -11.842 7.731 1.00 76.94 72 SER A O 1
ATOM 547 N N . SER A 1 73 ? 8.070 -9.663 7.545 1.00 78.88 73 SER A N 1
ATOM 548 C CA . SER A 1 73 ? 8.286 -9.585 6.102 1.00 78.88 73 SER A CA 1
ATOM 549 C C . SER A 1 73 ? 8.911 -8.243 5.726 1.00 78.88 73 SER A C 1
ATOM 551 O O . SER A 1 73 ? 8.373 -7.183 6.047 1.00 78.88 73 SER A O 1
ATOM 553 N N . ARG A 1 74 ? 10.062 -8.282 5.044 1.00 81.25 74 ARG A N 1
ATOM 554 C CA . ARG A 1 74 ? 10.785 -7.091 4.585 1.00 81.25 74 ARG A CA 1
ATOM 555 C C . ARG A 1 74 ? 11.239 -7.284 3.147 1.00 81.25 74 ARG A C 1
ATOM 557 O O . ARG A 1 74 ? 11.890 -8.278 2.832 1.00 81.25 74 ARG A O 1
ATOM 564 N N . ALA A 1 75 ? 10.918 -6.318 2.292 1.00 82.00 75 ALA A N 1
ATOM 565 C CA . ALA A 1 75 ? 11.424 -6.294 0.929 1.00 82.00 75 ALA A CA 1
ATOM 566 C C . ALA A 1 75 ? 12.945 -6.084 0.943 1.00 82.00 75 ALA A C 1
ATOM 568 O O . ALA A 1 75 ? 13.453 -5.208 1.646 1.00 82.00 75 ALA A O 1
ATOM 569 N N . ILE A 1 76 ? 13.665 -6.898 0.174 1.00 85.81 76 ILE A N 1
ATOM 570 C CA . ILE A 1 76 ? 15.115 -6.799 0.003 1.00 85.81 76 ILE A CA 1
ATOM 571 C C . ILE A 1 76 ? 15.453 -6.795 -1.483 1.00 85.81 76 ILE A C 1
ATOM 573 O O . ILE A 1 76 ? 14.768 -7.427 -2.286 1.00 85.81 76 ILE A O 1
ATOM 577 N N . THR A 1 77 ? 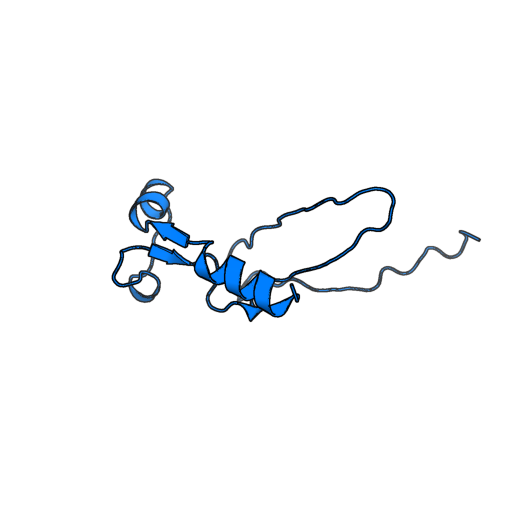16.547 -6.130 -1.830 1.00 86.19 77 THR A N 1
ATOM 578 C CA . THR A 1 77 ? 17.139 -6.214 -3.164 1.00 86.19 77 THR A CA 1
ATOM 579 C C . THR A 1 77 ? 18.399 -7.057 -3.065 1.00 86.19 77 THR A C 1
ATOM 581 O O . THR A 1 77 ? 19.261 -6.790 -2.229 1.00 86.19 77 THR A O 1
ATOM 584 N N . ARG A 1 78 ? 18.508 -8.079 -3.914 1.00 89.50 78 ARG A N 1
ATOM 585 C CA . ARG A 1 78 ? 19.711 -8.901 -4.050 1.00 89.50 78 ARG A CA 1
ATOM 586 C C . ARG A 1 78 ? 20.118 -8.926 -5.515 1.00 89.50 78 ARG A C 1
ATOM 588 O O . ARG A 1 78 ? 19.277 -9.137 -6.382 1.00 89.50 78 ARG A O 1
ATOM 595 N N . GLU A 1 79 ? 21.404 -8.736 -5.772 1.00 88.62 79 GLU A N 1
ATOM 596 C CA . GLU A 1 79 ? 21.970 -8.926 -7.103 1.00 88.62 79 GLU A CA 1
ATOM 597 C C . GLU A 1 79 ? 21.821 -10.391 -7.540 1.00 88.62 79 GLU A C 1
ATOM 599 O O . GLU A 1 79 ? 22.162 -11.317 -6.794 1.00 88.62 79 GLU A O 1
ATOM 604 N N . ILE A 1 80 ? 21.321 -10.603 -8.758 1.00 87.31 80 ILE A N 1
ATOM 605 C CA . ILE A 1 80 ? 21.299 -11.918 -9.397 1.00 87.31 80 ILE A CA 1
ATOM 606 C C . ILE A 1 80 ? 22.518 -11.997 -10.310 1.00 87.31 80 ILE A C 1
ATOM 608 O O . ILE A 1 80 ? 22.594 -11.285 -11.308 1.00 87.31 80 ILE A O 1
ATOM 612 N N . LYS A 1 81 ? 23.476 -12.867 -9.968 1.00 86.81 81 LYS A N 1
ATOM 613 C CA . LYS A 1 81 ? 24.623 -13.134 -10.840 1.00 86.81 81 LYS A CA 1
ATOM 614 C C . LYS A 1 81 ? 24.127 -13.802 -12.118 1.00 86.81 81 LYS A C 1
ATOM 616 O O . LYS A 1 81 ? 23.468 -14.839 -12.050 1.00 86.81 81 LYS A O 1
ATOM 621 N N . LE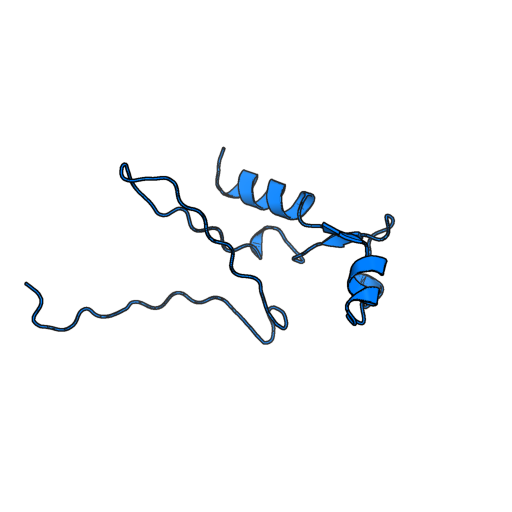U A 1 82 ? 24.462 -13.219 -13.265 1.00 79.69 82 LEU A N 1
ATOM 622 C CA . LEU A 1 82 ? 24.254 -13.855 -14.562 1.00 79.69 82 LEU A CA 1
ATOM 623 C C . LEU A 1 82 ? 25.057 -15.161 -14.620 1.00 79.69 82 LEU A C 1
ATOM 625 O O . LEU A 1 82 ? 26.189 -15.228 -14.132 1.00 79.69 82 LEU A O 1
ATOM 629 N N . CYS A 1 83 ? 24.468 -16.208 -15.199 1.00 72.69 83 CYS A N 1
ATOM 630 C CA . CYS A 1 83 ? 25.186 -17.451 -15.452 1.00 72.69 83 CYS A CA 1
ATOM 631 C C . CYS A 1 83 ? 26.382 -17.167 -16.382 1.00 72.69 83 CYS A C 1
ATOM 633 O O . CYS A 1 83 ? 26.196 -16.515 -17.413 1.00 72.69 83 CYS A O 1
ATOM 635 N N . PRO A 1 84 ? 27.597 -17.646 -16.059 1.00 64.12 84 PRO A N 1
ATOM 636 C CA . PRO A 1 84 ? 28.741 -17.501 -16.949 1.00 64.12 84 PRO A CA 1
ATOM 637 C C . PRO A 1 84 ? 28.503 -18.373 -18.190 1.00 64.12 84 PRO A C 1
ATOM 639 O O . PRO A 1 84 ? 28.542 -19.596 -18.101 1.00 64.12 84 PRO A O 1
ATOM 642 N N . GLY A 1 85 ? 28.180 -17.745 -19.324 1.00 60.97 85 GLY A N 1
ATOM 643 C CA . GLY A 1 85 ? 27.910 -18.433 -20.595 1.00 60.97 85 GLY A CA 1
ATOM 644 C C . GLY A 1 85 ? 26.905 -17.744 -21.526 1.00 60.97 85 GLY A C 1
ATOM 645 O O . GLY A 1 85 ? 26.724 -18.202 -22.646 1.00 60.97 85 GLY A O 1
ATOM 646 N N . GLY A 1 86 ? 26.248 -16.665 -21.090 1.00 57.91 86 GLY A N 1
ATOM 647 C CA . GLY A 1 86 ? 25.371 -15.851 -21.940 1.00 57.91 86 GLY A CA 1
ATOM 648 C C . GLY A 1 86 ? 26.067 -14.594 -22.461 1.00 57.91 86 GLY A C 1
ATOM 649 O O . GLY A 1 86 ? 25.735 -13.501 -22.006 1.00 57.91 86 GLY A O 1
ATOM 650 N N . ALA A 1 87 ? 27.046 -14.751 -23.351 1.00 47.31 87 ALA A N 1
ATOM 651 C CA . ALA A 1 87 ? 27.587 -13.692 -24.206 1.00 47.31 87 ALA A CA 1
ATOM 652 C C . ALA A 1 87 ? 28.080 -14.314 -25.515 1.00 47.31 87 ALA A C 1
ATOM 654 O O . ALA A 1 87 ? 28.757 -15.364 -25.425 1.00 47.31 87 ALA A O 1
#

Radius of gyration: 17.57 Å; chains: 1; bounding box: 44×33×43 Å

Sequence (87 aa):
MGQKSVRQFLYENARRAASDLQKCGLSLRNDKVDQEGLVKAVSAPEDILLIVAGGEAGRFSAFFPGWTGTNSSRAITREIKLCPGGA